Protein AF-A0A7S2BDB9-F1 (afdb_monomer_lite)

InterPro domains:
  IPR023299 P-type ATPase, cytoplasmic domain N [G3DSA:3.40.1110.10] (2-101)
  IPR023299 P-type ATPase, cytoplasmic domain N [SSF81660] (6-84)

Organism: NCBI:txid156173

pLDDT: mean 91.45, std 6.63, range [61.97, 98.38]

Foldseek 3Di:
DDDDPDPVVVVVQVVCVVVVWHFDDDDPFKTWTQHNVRDIWIKTWPDWADADPVLQKTWTWIAGPPPRDIDIDMDGDCVNVCVVDDHDPCSVVVVVVVVVD

Sequence (101 aa):
EFQGASPDELALVQFAARCGLVLVGRTAGSITLREPSGEHRVYQVLHEMPFSSELKRMGVLLRHVASGELLFYAKGADSVMSERIARADWLDEETGNLARE

Radius of gyration: 15.36 Å; chains: 1; bounding box: 33×29×39 Å

Secondary structure (DSSP, 8-state):
----SSHHHHHHHHHHHHTT-EEEEEETTEEEEEPTTS-EEEEEEEEEEEEETTTTEEEEEEEETTT--EEEEEEE-HHHHGGGS---TTHHHHHHHHTT-

Structure (mmCIF, N/CA/C/O backbone):
data_AF-A0A7S2BDB9-F1
#
_entry.id   AF-A0A7S2BDB9-F1
#
loop_
_atom_site.group_PDB
_atom_site.id
_atom_site.type_symbol
_atom_site.label_atom_id
_atom_site.label_alt_id
_atom_site.label_comp_id
_atom_site.label_asym_id
_atom_site.label_entity_id
_atom_site.label_seq_id
_atom_site.pdbx_PDB_ins_code
_atom_site.Cartn_x
_atom_site.Cartn_y
_atom_site.Cartn_z
_atom_site.occupancy
_atom_site.B_iso_or_equiv
_atom_site.auth_seq_id
_atom_site.auth_comp_id
_atom_site.auth_asym_id
_atom_site.auth_atom_id
_atom_site.pdbx_PDB_model_num
ATOM 1 N N . GLU A 1 1 ? 5.473 12.745 12.780 1.00 66.69 1 GLU A N 1
ATOM 2 C CA . GLU A 1 1 ? 6.340 12.409 11.632 1.00 66.69 1 GLU A CA 1
ATOM 3 C C . GLU A 1 1 ? 6.094 10.962 11.242 1.00 66.69 1 GLU A C 1
ATOM 5 O O . GLU A 1 1 ? 5.831 10.155 12.129 1.00 66.69 1 GLU A O 1
ATOM 10 N N . PHE A 1 2 ? 6.103 10.645 9.946 1.00 78.50 2 PHE A N 1
ATOM 11 C CA . PHE A 1 2 ? 5.990 9.259 9.488 1.00 78.50 2 PHE A CA 1
ATOM 12 C C . PHE A 1 2 ? 7.351 8.566 9.609 1.00 78.50 2 PHE A C 1
ATOM 14 O O . PHE A 1 2 ? 8.380 9.180 9.339 1.00 78.50 2 PHE A O 1
ATOM 21 N N . GLN A 1 3 ? 7.344 7.295 10.003 1.00 77.19 3 GLN A N 1
ATOM 22 C CA . GLN A 1 3 ? 8.525 6.432 10.035 1.00 77.19 3 GLN A CA 1
ATOM 23 C C . GLN A 1 3 ? 8.312 5.298 9.028 1.00 77.19 3 GLN A C 1
ATOM 25 O O . GLN A 1 3 ? 7.202 4.775 8.921 1.00 77.19 3 GLN A O 1
ATOM 30 N N . GLY A 1 4 ? 9.354 4.940 8.281 1.00 78.31 4 GLY A N 1
ATOM 31 C CA . GLY A 1 4 ? 9.323 3.890 7.260 1.00 78.31 4 GLY A CA 1
ATOM 32 C C . GLY A 1 4 ? 10.638 3.117 7.236 1.00 78.31 4 GLY A C 1
ATOM 33 O O . GLY A 1 4 ? 11.643 3.606 7.753 1.00 78.31 4 GLY A O 1
ATOM 34 N N . ALA A 1 5 ? 10.631 1.912 6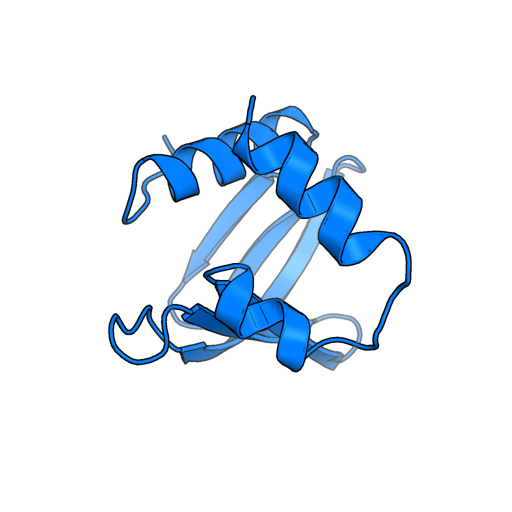.662 1.00 76.31 5 ALA A N 1
ATOM 35 C CA . ALA A 1 5 ? 11.825 1.070 6.603 1.00 76.31 5 ALA A CA 1
ATOM 36 C C . ALA A 1 5 ? 12.797 1.515 5.498 1.00 76.31 5 ALA A C 1
ATOM 38 O O . ALA A 1 5 ? 13.986 1.206 5.569 1.00 76.31 5 ALA A O 1
ATOM 39 N N . SER A 1 6 ? 12.313 2.263 4.500 1.00 84.88 6 SER A N 1
ATOM 40 C CA . SER A 1 6 ? 13.152 2.899 3.485 1.00 84.88 6 SER A CA 1
ATOM 41 C C . SER A 1 6 ? 12.686 4.324 3.135 1.00 84.88 6 SER A C 1
ATOM 43 O O . SER A 1 6 ? 11.524 4.676 3.377 1.00 84.88 6 SER A O 1
ATOM 45 N N . PRO A 1 7 ? 13.573 5.153 2.548 1.00 87.75 7 PRO A N 1
ATOM 46 C CA . PRO A 1 7 ? 13.226 6.489 2.061 1.00 87.75 7 PRO A CA 1
ATOM 47 C C . PRO A 1 7 ? 12.082 6.489 1.039 1.00 87.75 7 PRO A C 1
ATOM 49 O O . PRO A 1 7 ? 11.221 7.366 1.089 1.00 87.75 7 PRO A O 1
ATOM 52 N N . ASP A 1 8 ? 12.025 5.480 0.167 1.00 87.00 8 ASP A N 1
ATOM 53 C CA . ASP A 1 8 ? 11.000 5.373 -0.878 1.00 87.00 8 ASP A CA 1
ATOM 54 C C . ASP A 1 8 ? 9.615 5.126 -0.272 1.00 87.00 8 ASP A C 1
ATOM 56 O O . ASP A 1 8 ? 8.621 5.727 -0.680 1.00 87.00 8 ASP A O 1
ATOM 60 N N . GLU A 1 9 ? 9.536 4.284 0.765 1.00 87.12 9 GLU A N 1
ATOM 61 C CA . GLU A 1 9 ? 8.280 4.063 1.488 1.00 87.12 9 GLU A CA 1
ATOM 62 C C . GLU A 1 9 ? 7.791 5.339 2.158 1.00 87.12 9 GLU A C 1
ATOM 64 O O . GLU A 1 9 ? 6.597 5.646 2.132 1.00 87.12 9 GLU A O 1
ATOM 69 N N . LEU A 1 10 ? 8.720 6.093 2.744 1.00 90.88 10 LEU A N 1
ATOM 70 C CA . LEU A 1 10 ? 8.404 7.358 3.377 1.00 90.88 10 LEU A CA 1
ATOM 71 C C . LEU A 1 10 ? 7.893 8.372 2.347 1.00 90.88 10 LEU A C 1
ATOM 73 O O . LEU A 1 10 ? 6.893 9.039 2.613 1.00 90.88 10 LEU A O 1
ATOM 77 N N . ALA A 1 11 ? 8.520 8.454 1.172 1.00 91.94 11 ALA A N 1
ATOM 78 C CA . ALA A 1 11 ? 8.091 9.330 0.085 1.00 91.94 11 ALA A CA 1
ATOM 79 C C . ALA A 1 11 ? 6.667 8.996 -0.394 1.00 91.94 11 ALA A C 1
ATOM 81 O O . ALA A 1 11 ? 5.832 9.897 -0.509 1.00 91.94 11 ALA A O 1
ATOM 82 N N . LEU A 1 12 ? 6.351 7.709 -0.579 1.00 91.94 12 LEU A N 1
ATOM 83 C CA . LEU A 1 12 ? 5.007 7.256 -0.955 1.00 91.94 12 LEU A CA 1
ATOM 84 C C . LEU A 1 12 ? 3.953 7.631 0.098 1.00 91.94 12 LEU A C 1
ATOM 86 O O . LEU A 1 12 ? 2.892 8.153 -0.244 1.00 91.94 12 LEU A O 1
ATOM 90 N N . VAL A 1 13 ? 4.244 7.417 1.387 1.00 92.94 13 VAL A N 1
ATOM 91 C CA . VAL A 1 13 ? 3.322 7.769 2.483 1.00 92.94 13 VAL A CA 1
ATOM 92 C C . VAL A 1 13 ? 3.135 9.284 2.589 1.00 92.94 13 VAL A C 1
ATOM 94 O O . VAL A 1 13 ? 2.018 9.758 2.794 1.00 92.94 13 VAL A O 1
ATOM 97 N N . GLN A 1 14 ? 4.206 10.061 2.417 1.00 93.50 14 GLN A N 1
ATOM 98 C CA . GLN A 1 14 ? 4.129 11.521 2.406 1.00 93.50 14 GLN A CA 1
ATOM 99 C C . GLN A 1 14 ? 3.288 12.035 1.236 1.00 93.50 14 GLN A C 1
ATOM 101 O O . GLN A 1 14 ? 2.485 12.949 1.424 1.00 93.50 14 GLN A O 1
ATOM 106 N N . PHE A 1 15 ? 3.442 11.455 0.045 1.00 94.31 15 PHE A N 1
ATOM 107 C CA . PHE A 1 15 ? 2.622 11.805 -1.110 1.00 94.31 15 PHE A CA 1
ATOM 108 C C . PHE A 1 15 ? 1.146 11.467 -0.873 1.00 94.31 15 PHE A C 1
ATOM 110 O O . PHE A 1 15 ? 0.296 12.343 -1.021 1.00 94.31 15 PHE A O 1
ATOM 117 N N . ALA A 1 16 ? 0.840 10.256 -0.396 1.00 94.81 16 ALA A N 1
ATOM 118 C CA . ALA A 1 16 ? -0.526 9.866 -0.045 1.00 94.81 16 ALA A CA 1
ATOM 119 C C . ALA A 1 16 ? -1.160 10.840 0.966 1.00 94.81 16 ALA A C 1
ATOM 121 O O . ALA A 1 16 ? -2.300 11.276 0.784 1.00 94.81 16 ALA A O 1
ATOM 122 N N . ALA A 1 17 ? -0.390 11.269 1.973 1.00 94.25 17 ALA A N 1
ATOM 123 C CA . ALA A 1 17 ? -0.837 12.256 2.948 1.00 94.25 17 ALA A CA 1
ATOM 124 C C . ALA A 1 17 ? -1.122 13.632 2.318 1.00 94.25 17 ALA A C 1
ATOM 126 O O . ALA A 1 17 ? -2.110 14.269 2.684 1.00 94.25 17 ALA A O 1
ATOM 127 N N . ARG A 1 18 ? -0.309 14.082 1.348 1.00 94.56 18 ARG A N 1
ATOM 128 C CA . ARG A 1 18 ? -0.563 15.318 0.577 1.00 94.56 18 ARG A CA 1
ATOM 129 C C . ARG A 1 18 ? -1.835 15.222 -0.267 1.00 94.56 18 ARG A C 1
ATOM 131 O O . ARG A 1 18 ? -2.518 16.226 -0.430 1.00 94.56 18 ARG A O 1
ATOM 138 N N . CYS A 1 19 ? -2.182 14.028 -0.742 1.00 95.62 19 CYS A N 1
ATOM 139 C CA . CYS A 1 19 ? -3.445 13.752 -1.432 1.00 95.62 19 CYS A CA 1
ATOM 140 C C . CYS A 1 19 ? -4.651 13.606 -0.483 1.00 95.62 19 CYS A C 1
ATOM 142 O O . CYS A 1 19 ? -5.759 13.341 -0.943 1.00 95.62 19 CYS A O 1
ATOM 144 N N . GLY A 1 20 ? -4.463 13.769 0.831 1.00 94.75 20 GLY A N 1
ATOM 145 C CA . GLY A 1 20 ? -5.531 13.696 1.830 1.00 94.75 20 GLY A CA 1
ATOM 146 C C . GLY A 1 20 ? -5.805 12.295 2.383 1.00 94.75 20 GLY A C 1
ATOM 147 O O . GLY A 1 20 ? -6.683 12.159 3.231 1.00 94.75 20 GLY A O 1
ATOM 148 N N . LEU A 1 21 ? -5.050 11.269 1.968 1.00 96.25 21 LEU A N 1
ATOM 149 C CA . LEU A 1 21 ? -5.126 9.923 2.538 1.00 96.25 21 LEU A CA 1
ATOM 150 C C . LEU A 1 21 ? -4.051 9.758 3.615 1.00 96.25 21 LEU A C 1
ATOM 152 O O . LEU A 1 21 ? -2.868 9.586 3.323 1.00 96.25 21 LEU A O 1
ATOM 156 N N . VAL A 1 22 ? -4.456 9.816 4.881 1.00 96.06 22 VAL A N 1
ATOM 157 C CA . VAL A 1 22 ? -3.515 9.911 6.004 1.00 96.06 22 VAL A CA 1
ATOM 158 C C . VAL A 1 22 ? -3.605 8.680 6.894 1.00 96.06 22 VAL A C 1
ATOM 160 O O . VAL A 1 22 ? -4.680 8.333 7.378 1.00 96.06 22 VAL A O 1
ATOM 163 N N . LEU A 1 23 ? -2.464 8.051 7.180 1.00 94.94 23 LEU A N 1
ATOM 164 C CA . LEU A 1 23 ? -2.365 7.051 8.242 1.00 94.94 23 LEU A CA 1
ATOM 165 C C . LEU A 1 23 ? -2.493 7.743 9.605 1.00 94.94 23 LEU A C 1
ATOM 167 O O . LEU A 1 23 ? -1.616 8.517 9.986 1.00 94.94 23 LEU A O 1
ATOM 171 N N . VAL A 1 24 ? -3.576 7.464 10.333 1.00 95.25 24 VAL A N 1
ATOM 172 C CA . VAL A 1 24 ? -3.868 8.101 11.633 1.00 95.25 24 VAL A CA 1
ATOM 173 C C . VAL A 1 24 ? -3.767 7.143 12.816 1.00 95.25 24 VAL A C 1
ATOM 175 O O . VAL A 1 24 ? -3.648 7.590 13.953 1.00 95.25 24 VAL A O 1
ATOM 178 N N . GLY A 1 25 ? -3.779 5.832 12.569 1.00 94.62 25 GLY A N 1
ATOM 179 C CA . GLY A 1 25 ? -3.590 4.823 13.607 1.00 94.62 25 GLY A CA 1
ATOM 180 C C . GLY A 1 25 ? -3.005 3.536 13.045 1.00 94.62 25 GLY A C 1
ATOM 181 O O . GLY A 1 25 ? -3.408 3.078 11.977 1.00 94.62 25 GLY A O 1
ATOM 182 N N . ARG A 1 26 ? -2.053 2.943 13.767 1.00 93.88 26 ARG A N 1
ATOM 183 C CA . ARG A 1 26 ? -1.483 1.635 13.442 1.00 93.88 26 ARG A CA 1
ATOM 184 C C . ARG A 1 26 ? -1.179 0.863 14.718 1.00 93.88 26 ARG A C 1
ATOM 186 O O . ARG A 1 26 ? -0.566 1.387 15.641 1.00 93.88 26 ARG A O 1
ATOM 193 N N . THR A 1 27 ? -1.599 -0.392 14.741 1.00 94.44 27 THR A N 1
ATOM 194 C CA . THR A 1 27 ? -1.237 -1.401 15.741 1.00 94.44 27 THR A CA 1
ATOM 195 C C . THR A 1 27 ? -0.787 -2.663 15.005 1.00 94.44 27 THR A C 1
ATOM 197 O O . THR A 1 27 ? -0.897 -2.730 13.782 1.00 94.44 27 THR A O 1
ATOM 200 N N . ALA A 1 28 ? -0.327 -3.687 15.726 1.00 91.94 28 ALA A N 1
ATOM 201 C CA . ALA A 1 28 ? 0.042 -4.963 15.106 1.00 91.94 28 ALA A CA 1
ATOM 202 C C . ALA A 1 28 ? -1.126 -5.652 14.365 1.00 91.94 28 ALA A C 1
ATOM 204 O O . ALA A 1 28 ? -0.888 -6.441 13.461 1.00 91.94 28 ALA A O 1
ATOM 205 N N . GLY A 1 29 ? -2.380 -5.365 14.739 1.00 96.19 29 GLY A N 1
ATOM 206 C CA . GLY A 1 29 ? -3.567 -6.016 14.171 1.00 96.19 29 GLY A CA 1
ATOM 207 C C . GLY A 1 29 ? -4.530 -5.083 13.439 1.00 96.19 29 GLY A C 1
ATOM 208 O O . GLY A 1 29 ? -5.571 -5.542 12.974 1.00 96.19 29 GLY A O 1
ATOM 209 N N . SER A 1 30 ? -4.244 -3.781 13.357 1.00 97.19 30 SER A N 1
ATOM 210 C CA . SER A 1 30 ? -5.179 -2.802 12.793 1.00 97.19 30 SER A CA 1
ATOM 211 C C . SER A 1 30 ? -4.478 -1.588 12.191 1.00 97.19 30 SER A C 1
ATOM 213 O O . SER A 1 30 ? -3.482 -1.099 12.729 1.00 97.19 30 SER A O 1
ATOM 215 N N . ILE A 1 31 ? -5.040 -1.090 11.093 1.00 97.31 31 ILE A N 1
ATOM 216 C CA . ILE A 1 31 ? -4.656 0.133 10.393 1.00 97.31 31 ILE A CA 1
ATOM 217 C C . ILE A 1 31 ? -5.897 1.017 10.267 1.00 97.31 31 ILE A C 1
ATOM 219 O O . ILE A 1 31 ? -6.927 0.577 9.760 1.00 97.31 31 ILE A O 1
ATOM 223 N N . THR A 1 32 ? -5.770 2.280 10.659 1.00 97.81 32 THR A N 1
ATOM 224 C CA . THR A 1 32 ? -6.800 3.305 10.482 1.00 97.81 32 THR A CA 1
ATOM 225 C C . THR A 1 32 ? -6.276 4.388 9.552 1.00 97.81 32 THR A C 1
ATOM 227 O O . THR A 1 32 ? -5.299 5.078 9.865 1.00 97.81 32 THR A O 1
ATOM 230 N N . LEU A 1 33 ? -6.948 4.551 8.417 1.00 97.00 33 LEU A N 1
ATOM 231 C CA . LEU A 1 33 ? -6.719 5.629 7.464 1.00 97.00 33 LEU A CA 1
ATOM 232 C C . LEU A 1 33 ? -7.821 6.676 7.609 1.00 97.00 33 LEU A C 1
ATOM 234 O O . LEU A 1 33 ? -8.978 6.331 7.831 1.00 97.00 33 LEU A O 1
ATOM 238 N N . ARG A 1 34 ? -7.467 7.948 7.459 1.00 97.44 34 ARG A N 1
ATOM 239 C CA . ARG A 1 34 ? -8.425 9.031 7.247 1.00 97.44 34 ARG A CA 1
ATOM 240 C C . ARG A 1 34 ? -8.444 9.369 5.763 1.00 97.44 34 ARG A C 1
ATOM 242 O O . ARG A 1 34 ? -7.390 9.662 5.197 1.00 97.44 34 ARG A O 1
ATOM 249 N N . GLU A 1 35 ? -9.620 9.298 5.158 1.00 96.12 35 GLU A N 1
ATOM 250 C CA . GLU A 1 35 ? -9.845 9.621 3.749 1.00 96.12 35 GLU A CA 1
ATOM 251 C C . GLU A 1 35 ? -9.997 11.140 3.544 1.00 96.12 35 GLU A C 1
ATOM 253 O O . GLU A 1 35 ? -10.287 11.863 4.505 1.00 96.12 35 GLU A O 1
ATOM 258 N N . PRO A 1 36 ? -9.849 11.649 2.303 1.00 95.31 36 PRO A N 1
ATOM 259 C CA . PRO A 1 36 ? -10.054 13.068 2.000 1.00 95.31 36 PRO A CA 1
ATOM 260 C C . PRO A 1 36 ? -11.447 13.595 2.376 1.00 95.31 36 PRO A C 1
ATOM 262 O O . PRO A 1 36 ? -11.594 14.782 2.656 1.00 95.31 36 PRO A O 1
ATOM 265 N N . SER A 1 37 ? -12.460 12.720 2.426 1.00 95.31 37 SER A N 1
ATOM 266 C CA . SER A 1 37 ? -13.814 13.037 2.909 1.00 95.31 37 SER A CA 1
ATOM 267 C C . SER A 1 37 ? -13.873 13.346 4.412 1.00 95.31 37 SER A C 1
ATOM 269 O O . SER A 1 37 ? -14.877 13.864 4.892 1.00 95.31 37 SER A O 1
ATOM 271 N N . GLY A 1 38 ? -12.815 13.025 5.165 1.00 94.19 38 GLY A N 1
ATOM 272 C CA .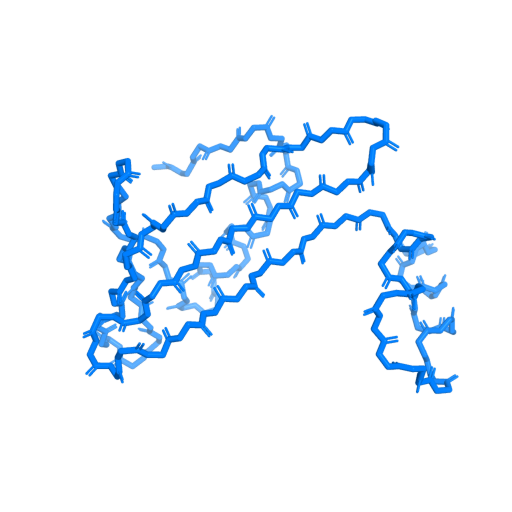 GLY A 1 38 ? -12.769 13.082 6.627 1.00 94.19 38 GLY A CA 1
ATOM 273 C C . GLY A 1 38 ? -13.203 11.781 7.310 1.00 94.19 38 GLY A C 1
ATOM 274 O O . GLY A 1 38 ? -13.041 11.652 8.525 1.00 94.19 38 GLY A O 1
ATOM 275 N N . GLU A 1 39 ? -13.712 10.808 6.553 1.00 95.81 39 GLU A N 1
ATOM 276 C CA . GLU A 1 39 ? -14.122 9.508 7.080 1.00 95.81 39 GLU A CA 1
ATOM 277 C C . GLU A 1 39 ? -12.918 8.644 7.469 1.00 95.81 39 GLU A C 1
ATOM 279 O O . GLU A 1 39 ? -11.822 8.758 6.911 1.00 95.81 39 GLU A O 1
ATOM 284 N N . HIS A 1 40 ? -13.127 7.766 8.452 1.00 96.75 40 HIS A N 1
ATOM 285 C CA . HIS A 1 40 ? -12.116 6.813 8.888 1.00 96.75 40 HIS A CA 1
AT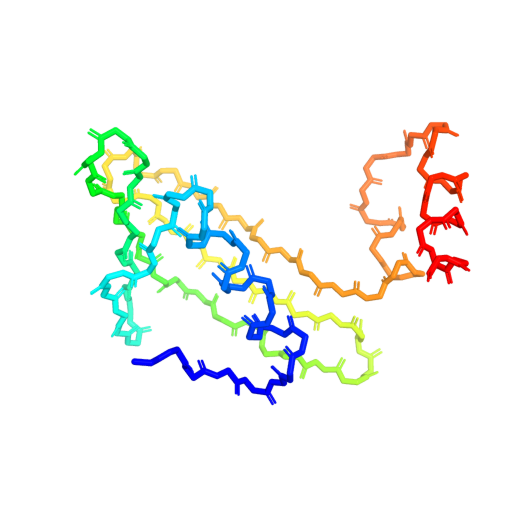OM 286 C C . HIS A 1 40 ? -12.386 5.444 8.288 1.00 96.75 40 HIS A C 1
ATOM 288 O O . HIS A 1 40 ? -13.429 4.837 8.533 1.00 96.75 40 HIS A O 1
ATOM 294 N N . ARG A 1 41 ? -11.388 4.923 7.583 1.00 96.69 41 ARG A N 1
ATOM 295 C CA . ARG A 1 41 ? -11.394 3.572 7.055 1.00 96.69 41 ARG A CA 1
ATOM 296 C C . ARG A 1 41 ? -10.494 2.681 7.897 1.00 96.69 41 ARG A C 1
ATOM 298 O O . ARG A 1 41 ? -9.297 2.942 8.032 1.00 96.69 41 ARG A O 1
ATOM 305 N N . VAL A 1 42 ? -11.079 1.636 8.480 1.00 97.94 42 VAL A N 1
ATOM 306 C CA . VAL A 1 42 ? -10.386 0.727 9.401 1.00 97.94 42 VAL A CA 1
ATOM 307 C C . VAL A 1 42 ? -10.198 -0.632 8.744 1.00 97.94 42 VAL A C 1
ATOM 309 O O . VAL A 1 42 ? -11.144 -1.231 8.226 1.00 97.94 42 VAL A O 1
ATOM 312 N N . TYR A 1 43 ? -8.973 -1.134 8.813 1.00 98.31 43 TYR A N 1
ATOM 313 C CA . TYR A 1 43 ? -8.586 -2.443 8.317 1.00 98.31 43 TYR A CA 1
ATOM 314 C C . TYR A 1 43 ? -8.002 -3.276 9.445 1.00 98.31 43 TYR A C 1
ATOM 316 O O . TYR A 1 43 ? -7.129 -2.815 10.175 1.00 98.31 43 TYR A O 1
ATOM 324 N N . GLN A 1 44 ? -8.436 -4.525 9.548 1.00 98.31 44 GLN A N 1
ATOM 325 C CA . GLN A 1 44 ? -7.749 -5.528 10.345 1.00 98.31 44 GLN A CA 1
ATOM 326 C C . GLN A 1 44 ? -6.578 -6.088 9.538 1.00 98.31 44 GLN A C 1
ATOM 328 O O . GLN A 1 44 ? -6.752 -6.486 8.384 1.00 98.31 44 GLN A O 1
ATOM 333 N N . VAL A 1 45 ? -5.401 -6.152 10.153 1.00 98.00 45 VAL A N 1
ATOM 334 C CA . VAL A 1 45 ? -4.222 -6.797 9.572 1.00 98.00 45 VAL A CA 1
ATOM 335 C C . VAL A 1 45 ? -4.306 -8.289 9.859 1.00 98.00 45 VAL A C 1
ATOM 337 O O . VAL A 1 45 ? -4.264 -8.705 11.014 1.00 98.00 45 VAL A O 1
ATOM 340 N N . LEU A 1 46 ? -4.473 -9.093 8.809 1.00 97.81 46 LEU A N 1
ATOM 341 C CA . LEU A 1 46 ? -4.551 -10.549 8.925 1.00 97.81 46 LEU A CA 1
ATOM 342 C C . LEU A 1 46 ? -3.175 -11.192 8.780 1.00 97.81 46 LEU A C 1
ATOM 344 O O . LEU A 1 46 ? -2.862 -12.148 9.486 1.00 97.81 46 LEU A O 1
ATOM 348 N N . HIS A 1 47 ? -2.362 -10.682 7.856 1.00 97.31 47 HIS A N 1
ATOM 349 C CA . HIS A 1 47 ? -1.013 -11.183 7.642 1.00 97.31 47 HIS A CA 1
ATOM 350 C C . HIS A 1 47 ? -0.125 -10.128 6.983 1.00 97.31 47 HIS A C 1
ATOM 352 O O . HIS A 1 47 ? -0.542 -9.484 6.020 1.00 97.31 47 HIS A O 1
ATOM 358 N N . GLU A 1 48 ? 1.110 -9.993 7.461 1.00 94.62 48 GLU A N 1
ATOM 359 C CA . GLU A 1 48 ? 2.144 -9.170 6.834 1.00 94.62 48 GLU A CA 1
ATOM 360 C C . GLU A 1 48 ? 3.220 -10.080 6.247 1.00 94.62 48 GLU A C 1
ATOM 362 O O . GLU A 1 48 ? 3.783 -10.926 6.937 1.00 94.62 48 GLU A O 1
ATOM 367 N N . MET A 1 49 ? 3.500 -9.900 4.960 1.00 94.94 49 MET A N 1
ATOM 368 C CA . MET A 1 49 ? 4.585 -10.560 4.245 1.00 94.94 49 MET A CA 1
ATOM 369 C C . MET A 1 49 ? 5.701 -9.529 4.071 1.00 94.94 49 MET A C 1
ATOM 371 O O . MET A 1 49 ? 5.589 -8.685 3.176 1.00 94.94 49 MET A O 1
ATOM 375 N N . PRO A 1 50 ? 6.739 -9.540 4.927 1.00 92.69 50 PRO A N 1
ATOM 376 C CA . PRO A 1 50 ? 7.815 -8.560 4.860 1.00 92.69 50 PRO A CA 1
ATOM 377 C C . PRO A 1 50 ? 8.568 -8.656 3.532 1.00 92.69 50 PRO A C 1
ATOM 379 O O . PRO A 1 50 ? 8.499 -9.663 2.823 1.00 92.69 50 PRO A O 1
ATOM 382 N N . PHE A 1 51 ? 9.305 -7.597 3.198 1.00 90.62 51 PHE A N 1
ATOM 383 C CA . PHE A 1 51 ? 10.134 -7.596 2.001 1.00 90.62 51 PHE A CA 1
ATOM 384 C C . PHE A 1 51 ? 11.173 -8.718 2.056 1.00 90.62 51 PHE A C 1
ATOM 386 O O . PHE A 1 51 ? 11.918 -8.846 3.026 1.00 90.62 51 PHE A O 1
ATOM 393 N N . SER A 1 52 ? 11.231 -9.511 0.987 1.00 90.88 52 SER A N 1
ATOM 394 C CA . SER A 1 52 ? 12.264 -10.523 0.774 1.00 90.88 52 SER A CA 1
ATOM 395 C C . SER A 1 52 ? 13.084 -10.156 -0.455 1.00 90.88 52 SER A C 1
ATOM 397 O O . SER A 1 52 ? 12.521 -9.978 -1.533 1.00 90.88 52 SER A O 1
ATOM 399 N N . SER A 1 53 ? 14.411 -10.092 -0.316 1.00 89.31 53 SER A N 1
ATOM 400 C CA . SER A 1 53 ? 15.326 -9.836 -1.438 1.00 89.31 53 SER A CA 1
ATOM 401 C C . SER A 1 53 ? 15.282 -10.935 -2.503 1.00 89.31 53 SER A C 1
ATOM 403 O O . SER A 1 53 ? 15.523 -10.658 -3.675 1.00 89.31 53 SER A O 1
ATOM 405 N N . GLU A 1 54 ? 14.944 -12.167 -2.111 1.00 90.69 54 GLU A N 1
ATOM 406 C CA . GLU A 1 54 ? 14.745 -13.292 -3.031 1.00 90.69 54 GLU A CA 1
ATOM 407 C C . GLU A 1 54 ? 13.470 -13.099 -3.860 1.00 90.69 54 GLU A C 1
ATOM 409 O O . GLU A 1 54 ? 13.485 -13.241 -5.080 1.00 90.69 54 GLU A O 1
ATOM 414 N N . LEU A 1 55 ? 12.370 -12.708 -3.206 1.00 88.38 55 LEU A N 1
ATOM 415 C CA . LEU A 1 55 ? 11.078 -12.512 -3.868 1.00 88.38 55 LEU A CA 1
ATOM 416 C C . LEU A 1 55 ? 10.929 -11.124 -4.510 1.00 88.38 55 LEU A C 1
ATOM 418 O O . LEU A 1 55 ? 9.996 -10.923 -5.283 1.00 88.38 55 LEU A O 1
ATOM 422 N N . LYS A 1 56 ? 11.799 -10.167 -4.162 1.00 92.75 56 LYS A N 1
ATOM 423 C CA . LYS A 1 56 ? 11.788 -8.743 -4.556 1.00 92.75 56 LYS A CA 1
ATOM 424 C C . LYS A 1 56 ? 10.427 -8.056 -4.401 1.00 92.75 56 LYS A C 1
ATOM 426 O O . LYS A 1 56 ? 10.072 -7.174 -5.183 1.00 92.75 56 LYS A O 1
ATOM 431 N N . ARG A 1 57 ? 9.644 -8.468 -3.403 1.00 93.50 57 ARG A N 1
ATOM 432 C CA . ARG A 1 57 ? 8.317 -7.914 -3.105 1.00 93.50 57 ARG A CA 1
ATOM 433 C C . ARG A 1 57 ? 7.951 -8.094 -1.640 1.00 93.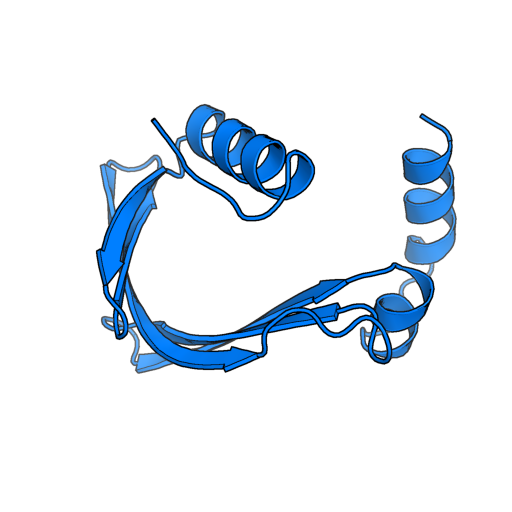50 57 ARG A C 1
ATOM 435 O O . ARG A 1 57 ? 8.542 -8.916 -0.940 1.00 93.50 57 ARG A O 1
ATOM 442 N N . MET A 1 58 ? 6.935 -7.356 -1.220 1.00 94.62 58 MET A N 1
ATOM 443 C CA . MET A 1 58 ? 6.251 -7.496 0.061 1.00 94.62 58 MET A CA 1
ATOM 444 C C . MET A 1 58 ? 4.740 -7.385 -0.136 1.00 94.62 58 MET A C 1
ATOM 446 O O . MET A 1 58 ? 4.273 -6.930 -1.184 1.00 94.62 58 MET A O 1
ATOM 450 N N . GLY A 1 59 ? 3.968 -7.770 0.873 1.00 95.06 59 GLY A N 1
ATOM 451 C CA . GLY A 1 59 ? 2.520 -7.639 0.811 1.00 95.06 59 GLY A CA 1
ATOM 452 C C . GLY A 1 59 ? 1.842 -7.665 2.168 1.00 95.06 59 GLY A C 1
ATOM 453 O O . GLY A 1 59 ? 2.448 -7.975 3.190 1.00 95.06 59 GLY A O 1
ATOM 454 N N . VAL A 1 60 ? 0.557 -7.338 2.168 1.00 96.44 60 VAL A N 1
ATOM 455 C CA . VAL A 1 60 ? -0.286 -7.346 3.358 1.00 96.44 60 VAL A CA 1
ATOM 456 C C . VAL A 1 60 ? -1.678 -7.852 3.001 1.00 96.44 60 VAL A C 1
ATOM 458 O O . VAL A 1 60 ? -2.286 -7.408 2.026 1.00 96.44 60 VAL A O 1
ATOM 461 N N . LEU A 1 61 ? -2.170 -8.804 3.790 1.00 98.00 61 LEU A N 1
ATOM 462 C CA . LEU A 1 61 ? -3.544 -9.280 3.740 1.00 98.00 61 LEU A CA 1
ATOM 463 C C . LEU A 1 61 ? -4.350 -8.548 4.811 1.00 98.00 61 LEU A C 1
ATOM 465 O O . LEU A 1 61 ? -4.028 -8.601 6.001 1.00 98.00 61 LEU A O 1
ATOM 469 N N . LEU A 1 62 ? -5.408 -7.880 4.376 1.00 98.19 62 LEU A N 1
ATOM 470 C CA . LEU A 1 62 ? -6.267 -7.041 5.192 1.00 98.19 62 LEU A CA 1
ATOM 471 C C . LEU A 1 62 ? -7.711 -7.530 5.132 1.00 98.19 62 LEU A C 1
ATOM 473 O O . LEU A 1 62 ? -8.149 -8.124 4.146 1.00 98.19 62 LEU A O 1
ATOM 477 N N . ARG A 1 63 ? -8.472 -7.204 6.175 1.00 98.38 63 ARG A N 1
ATOM 478 C CA . ARG A 1 63 ? -9.934 -7.227 6.149 1.00 98.38 63 ARG A CA 1
ATOM 479 C C . ARG A 1 63 ? -10.463 -5.828 6.402 1.00 98.38 63 ARG A C 1
ATOM 481 O O . ARG A 1 63 ? -10.158 -5.245 7.440 1.00 98.38 63 ARG A O 1
ATOM 488 N N . HIS A 1 64 ? -11.268 -5.294 5.494 1.00 97.56 64 HIS A N 1
ATOM 489 C CA . HIS A 1 64 ? -11.980 -4.048 5.749 1.00 97.56 64 HIS A CA 1
ATOM 490 C C . HIS A 1 64 ? -13.038 -4.278 6.835 1.00 97.56 64 HIS A C 1
ATOM 492 O O . HIS A 1 64 ? -13.893 -5.151 6.695 1.00 97.56 64 HIS A O 1
ATOM 498 N N . VAL A 1 65 ? -12.973 -3.524 7.935 1.00 97.19 65 VAL A N 1
ATOM 499 C CA . VAL A 1 65 ? -13.791 -3.805 9.128 1.00 97.19 65 VAL A CA 1
ATOM 500 C C . VAL A 1 65 ? -15.281 -3.585 8.863 1.00 97.19 65 VAL A C 1
ATOM 502 O O . VAL A 1 65 ? -16.095 -4.361 9.351 1.00 97.19 65 VAL A O 1
ATOM 505 N N . ALA A 1 66 ? -15.645 -2.572 8.071 1.00 96.12 66 ALA A N 1
ATOM 506 C CA . ALA A 1 66 ? -17.049 -2.246 7.824 1.00 96.12 66 ALA A CA 1
ATOM 507 C C . ALA A 1 66 ? -17.711 -3.164 6.781 1.00 96.12 66 ALA A C 1
ATOM 509 O O . ALA A 1 66 ? -18.848 -3.580 6.980 1.00 96.12 66 ALA A O 1
ATOM 510 N N . SER A 1 67 ? -17.021 -3.495 5.680 1.00 96.94 67 SER A N 1
ATOM 511 C CA . SER A 1 67 ? -17.594 -4.348 4.619 1.00 96.94 67 SER A CA 1
ATOM 512 C C . SER A 1 67 ? -17.303 -5.840 4.795 1.00 96.94 67 SER A C 1
ATOM 514 O O . SER A 1 67 ? -17.932 -6.665 4.140 1.00 96.94 67 SER A O 1
ATOM 516 N N . GLY A 1 68 ? -16.331 -6.207 5.635 1.00 97.19 68 GLY A N 1
ATOM 517 C CA . GLY A 1 68 ? -15.845 -7.581 5.775 1.00 97.19 68 GLY A CA 1
ATOM 518 C C . GLY A 1 68 ? -14.970 -8.069 4.612 1.00 97.19 68 GLY A C 1
ATOM 519 O O . GLY A 1 68 ? -14.479 -9.201 4.666 1.00 97.19 68 GLY A O 1
ATOM 520 N N . GLU A 1 69 ? -14.752 -7.228 3.597 1.00 98.00 69 GLU A N 1
ATOM 521 C CA . GLU A 1 69 ? -13.998 -7.536 2.381 1.00 98.00 69 GLU A CA 1
ATOM 522 C C . GLU A 1 69 ? -12.540 -7.891 2.687 1.00 98.00 69 GLU A C 1
ATOM 524 O O . GLU A 1 69 ? -11.888 -7.246 3.512 1.00 98.00 69 GLU A O 1
ATOM 529 N N . LEU A 1 70 ? -12.032 -8.921 2.007 1.00 97.94 70 LEU A N 1
ATOM 530 C CA . LEU A 1 70 ? -10.630 -9.317 2.060 1.00 97.94 70 LEU A CA 1
ATOM 531 C C . LEU A 1 70 ? -9.852 -8.627 0.946 1.00 97.94 70 LEU A C 1
ATOM 533 O O . LEU A 1 70 ? -10.211 -8.735 -0.223 1.00 97.94 70 LEU A O 1
ATOM 537 N N . LEU A 1 71 ? -8.762 -7.965 1.317 1.00 97.19 71 LEU A N 1
ATOM 538 C CA . LEU A 1 71 ? -7.918 -7.205 0.404 1.00 97.19 71 LEU A CA 1
ATOM 539 C C . LEU A 1 71 ? -6.478 -7.677 0.537 1.00 97.19 71 LEU A C 1
ATOM 541 O O . LEU A 1 71 ? -5.948 -7.766 1.643 1.00 97.19 71 LEU A O 1
ATOM 545 N N . PHE A 1 72 ? -5.832 -7.946 -0.591 1.00 96.00 72 PHE A N 1
ATOM 546 C CA . PHE A 1 72 ? -4.406 -8.231 -0.639 1.00 96.00 72 PHE A CA 1
ATOM 547 C C . PHE A 1 72 ? -3.698 -7.119 -1.407 1.00 96.00 72 PHE A C 1
ATOM 549 O O . PHE A 1 72 ? -3.924 -6.948 -2.603 1.00 96.00 72 PHE A O 1
ATOM 556 N N . TYR A 1 73 ? -2.838 -6.375 -0.715 1.00 95.12 73 TYR A N 1
ATOM 557 C CA . TYR A 1 73 ? -1.957 -5.394 -1.339 1.00 95.12 73 TYR A CA 1
ATOM 558 C C . TYR A 1 73 ? -0.549 -5.960 -1.442 1.00 95.12 73 TYR A C 1
ATOM 560 O O . TYR A 1 73 ? -0.021 -6.505 -0.473 1.00 95.12 73 TYR A O 1
ATOM 568 N N . ALA A 1 74 ? 0.074 -5.788 -2.602 1.00 93.88 74 ALA A N 1
ATOM 569 C CA . ALA A 1 74 ? 1.451 -6.179 -2.847 1.00 93.88 74 ALA A CA 1
ATOM 570 C C . ALA A 1 74 ? 2.195 -5.057 -3.567 1.00 93.88 74 ALA A C 1
ATOM 572 O O . ALA A 1 74 ? 1.635 -4.391 -4.435 1.00 93.88 74 ALA A O 1
ATOM 573 N N . LYS A 1 75 ? 3.467 -4.877 -3.212 1.00 92.12 75 LYS A N 1
ATOM 574 C CA . LYS A 1 75 ? 4.394 -3.986 -3.914 1.00 92.12 75 LYS A CA 1
ATOM 575 C C . LYS A 1 75 ? 5.754 -4.662 -4.053 1.00 92.12 75 LYS A C 1
ATOM 577 O O . LYS A 1 75 ? 6.178 -5.396 -3.158 1.00 92.12 75 LYS A O 1
ATOM 582 N N . GLY A 1 76 ? 6.437 -4.425 -5.162 1.00 92.38 76 GLY A N 1
ATOM 583 C CA . GLY A 1 76 ? 7.711 -5.061 -5.475 1.00 92.38 76 GLY A CA 1
ATOM 584 C C . GLY A 1 76 ? 8.272 -4.573 -6.801 1.00 92.38 76 GLY A C 1
ATOM 585 O O . GLY A 1 76 ? 7.709 -3.667 -7.402 1.00 92.38 76 GLY A O 1
ATOM 586 N N . ALA A 1 77 ? 9.370 -5.184 -7.237 1.00 91.00 77 ALA A N 1
ATOM 587 C CA . ALA A 1 77 ? 10.012 -4.849 -8.504 1.00 91.00 77 ALA A CA 1
ATOM 588 C C . ALA A 1 77 ? 9.110 -5.168 -9.706 1.00 91.00 77 ALA A C 1
ATOM 590 O O . ALA A 1 77 ? 8.466 -6.221 -9.731 1.00 91.00 77 ALA A O 1
ATOM 591 N N . ASP A 1 78 ? 9.148 -4.318 -10.732 1.00 89.25 78 ASP A N 1
ATOM 592 C CA . ASP A 1 78 ? 8.308 -4.443 -11.932 1.00 89.25 78 ASP A CA 1
ATOM 593 C C . ASP A 1 78 ? 8.464 -5.808 -12.601 1.00 89.25 78 ASP A C 1
ATOM 595 O O . ASP A 1 78 ? 7.473 -6.471 -12.889 1.00 89.25 78 ASP A O 1
ATOM 599 N N . SER A 1 79 ? 9.707 -6.291 -12.712 1.00 86.44 79 SER A N 1
ATOM 600 C CA . SER A 1 79 ? 10.035 -7.615 -13.266 1.00 86.44 79 SER A CA 1
ATOM 601 C C . SER A 1 79 ? 9.387 -8.792 -12.530 1.00 86.44 79 SER A C 1
ATOM 603 O O . SER A 1 79 ? 9.270 -9.869 -13.098 1.00 86.44 79 SER A O 1
ATOM 605 N N . VAL A 1 80 ? 8.972 -8.614 -11.273 1.00 91.50 80 VAL A N 1
ATOM 606 C CA . VAL A 1 80 ? 8.274 -9.642 -10.486 1.00 91.50 80 VAL A CA 1
ATOM 607 C C . VAL A 1 80 ? 6.762 -9.434 -10.494 1.00 91.50 80 VAL A C 1
ATOM 609 O O . VAL A 1 80 ? 5.998 -10.404 -10.414 1.00 91.50 80 VAL A O 1
ATOM 612 N N . MET A 1 81 ? 6.324 -8.176 -10.522 1.00 91.06 81 MET A N 1
ATOM 613 C CA . MET A 1 81 ? 4.913 -7.814 -10.433 1.00 91.06 81 MET A CA 1
ATOM 614 C C . MET A 1 81 ? 4.190 -7.966 -11.775 1.00 91.06 81 MET A C 1
ATOM 616 O O . MET A 1 81 ? 3.044 -8.415 -11.772 1.00 91.06 81 MET A O 1
ATOM 620 N N . SER A 1 82 ? 4.845 -7.673 -12.904 1.00 87.38 82 SER A N 1
ATOM 621 C CA . SER A 1 82 ? 4.247 -7.738 -14.248 1.00 87.38 82 SER A CA 1
ATOM 622 C C . SER A 1 82 ? 3.738 -9.137 -14.607 1.00 87.38 82 SER A C 1
ATOM 624 O O . SER A 1 82 ? 2.652 -9.281 -15.158 1.00 87.38 82 SER A O 1
ATOM 626 N N . GLU A 1 83 ? 4.450 -10.185 -14.189 1.00 87.19 83 GLU A N 1
ATOM 627 C CA . GLU A 1 83 ? 4.051 -11.586 -14.394 1.00 87.19 83 GLU A CA 1
ATOM 628 C C . GLU A 1 83 ? 2.848 -12.026 -13.534 1.00 87.19 83 GLU A C 1
ATOM 630 O O . GLU A 1 83 ? 2.331 -13.131 -13.704 1.00 87.19 83 GLU A O 1
ATOM 635 N N . ARG A 1 84 ? 2.431 -11.212 -12.553 1.00 86.56 84 ARG A N 1
ATOM 636 C CA . ARG A 1 84 ? 1.406 -11.556 -11.541 1.00 86.56 84 ARG A CA 1
ATOM 637 C C . ARG A 1 84 ? 0.104 -10.799 -11.698 1.00 86.56 84 ARG A C 1
ATOM 639 O O . ARG A 1 84 ? -0.859 -11.108 -10.996 1.00 86.56 84 ARG A O 1
ATOM 646 N N . ILE A 1 85 ? 0.083 -9.818 -12.585 1.00 86.50 85 ILE A N 1
ATOM 647 C CA . ILE A 1 85 ? -1.109 -9.053 -12.915 1.00 86.50 85 ILE A CA 1
ATOM 648 C C . ILE A 1 85 ? -1.627 -9.472 -14.286 1.00 86.50 85 ILE A C 1
ATOM 650 O O . ILE A 1 85 ? -0.927 -10.105 -15.075 1.00 86.50 85 ILE A O 1
ATOM 654 N N . ALA A 1 86 ? -2.892 -9.161 -14.559 1.00 86.12 86 ALA A N 1
ATOM 655 C CA . ALA A 1 86 ? -3.442 -9.375 -15.887 1.00 86.12 86 ALA A CA 1
ATOM 656 C C . ALA A 1 86 ? -2.626 -8.566 -16.903 1.00 86.12 86 ALA A C 1
ATOM 658 O O . ALA A 1 86 ? -2.323 -7.395 -16.666 1.00 86.12 86 ALA A O 1
ATOM 659 N N . ARG A 1 87 ? -2.271 -9.200 -18.024 1.00 82.31 87 ARG A N 1
ATOM 660 C CA . ARG A 1 87 ? -1.490 -8.545 -19.072 1.00 82.31 87 ARG A CA 1
ATOM 661 C C . ARG A 1 87 ? -2.256 -7.332 -19.594 1.00 82.31 87 ARG A C 1
ATOM 663 O O . ARG A 1 87 ? -3.422 -7.452 -19.964 1.00 82.31 87 ARG A O 1
ATOM 670 N N . ALA A 1 88 ? -1.578 -6.194 -19.635 1.00 84.00 88 ALA A N 1
ATOM 671 C CA . ALA A 1 88 ? -2.090 -4.960 -20.200 1.00 84.00 88 ALA A CA 1
ATOM 672 C C . ALA A 1 88 ? -1.068 -4.421 -21.201 1.00 84.00 88 ALA A C 1
ATOM 674 O O . ALA A 1 88 ? 0.114 -4.333 -20.879 1.00 84.00 88 ALA A O 1
ATOM 675 N N . ASP A 1 89 ? -1.524 -4.065 -22.401 1.00 87.50 89 ASP A N 1
ATOM 676 C CA . ASP A 1 89 ? -0.636 -3.691 -23.512 1.00 87.50 89 ASP A CA 1
ATOM 677 C C . ASP A 1 89 ? 0.192 -2.427 -23.227 1.00 87.50 89 ASP A C 1
ATOM 679 O O . ASP A 1 89 ? 1.268 -2.256 -23.784 1.00 87.50 89 ASP A O 1
ATOM 683 N N . TRP A 1 90 ? -0.284 -1.567 -22.323 1.00 88.31 90 TRP A N 1
ATOM 684 C CA . TRP A 1 90 ? 0.378 -0.320 -21.929 1.00 88.31 90 TRP A CA 1
ATOM 685 C C . TRP A 1 90 ? 1.392 -0.483 -20.785 1.00 88.31 90 TRP A C 1
ATOM 687 O O . TRP A 1 90 ? 2.162 0.437 -20.518 1.00 88.31 90 TRP A O 1
ATOM 697 N N . LEU A 1 91 ? 1.394 -1.622 -20.081 1.00 86.31 91 LEU A N 1
ATOM 698 C CA . LEU A 1 91 ? 2.135 -1.777 -18.824 1.00 86.31 91 LEU A CA 1
ATOM 699 C C . LEU A 1 91 ? 3.649 -1.641 -19.023 1.00 86.31 91 LEU A C 1
ATOM 701 O O . LEU A 1 91 ? 4.300 -0.896 -18.294 1.00 86.31 91 LEU A O 1
ATOM 705 N N . ASP A 1 92 ? 4.201 -2.359 -20.000 1.00 84.88 92 ASP A N 1
ATOM 706 C CA . ASP A 1 92 ? 5.651 -2.415 -20.224 1.00 84.88 92 ASP A CA 1
ATOM 707 C C . ASP A 1 92 ? 6.200 -1.071 -20.736 1.00 84.88 92 ASP A C 1
ATOM 709 O O . ASP A 1 92 ? 7.323 -0.683 -20.411 1.00 84.88 92 ASP A O 1
ATOM 713 N N . GLU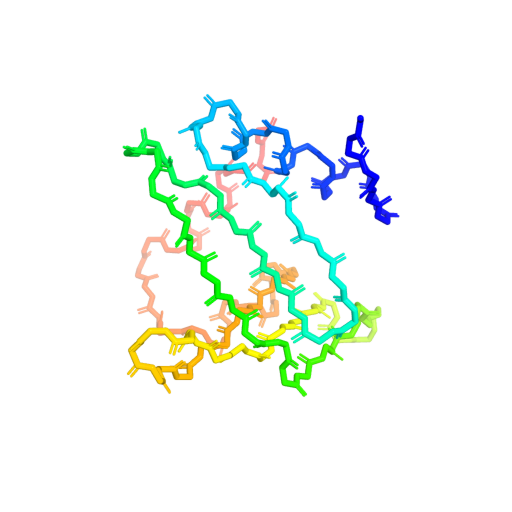 A 1 93 ? 5.401 -0.338 -21.517 1.00 87.62 93 GLU A N 1
ATOM 714 C CA . GLU A 1 93 ? 5.770 0.984 -22.029 1.00 87.62 93 GLU A CA 1
ATOM 715 C C . GLU A 1 93 ? 5.799 2.018 -20.900 1.00 87.62 93 GLU A C 1
ATOM 717 O O . GLU A 1 93 ? 6.812 2.691 -20.703 1.00 87.62 93 GLU A O 1
ATOM 722 N N . GLU A 1 94 ? 4.722 2.099 -20.118 1.00 87.25 94 GLU A N 1
ATOM 723 C CA . GLU A 1 94 ? 4.579 3.115 -19.076 1.00 87.25 94 GLU A CA 1
ATOM 724 C C . GLU A 1 94 ? 5.541 2.884 -17.905 1.00 87.25 94 GLU A C 1
ATOM 726 O O . GLU A 1 94 ? 6.174 3.824 -17.422 1.00 87.25 94 GLU A O 1
ATOM 731 N N . THR A 1 95 ? 5.730 1.625 -17.489 1.00 85.56 95 THR A N 1
ATOM 732 C CA . THR A 1 95 ? 6.750 1.283 -16.479 1.00 85.56 95 THR A CA 1
ATOM 733 C C . THR A 1 95 ? 8.153 1.640 -16.965 1.00 85.56 95 THR A C 1
ATOM 735 O O . THR A 1 95 ? 8.949 2.198 -16.210 1.00 85.56 95 THR A O 1
ATOM 738 N N . GLY A 1 96 ? 8.445 1.403 -18.247 1.00 85.38 96 GLY A N 1
ATOM 739 C CA . GLY A 1 96 ? 9.702 1.805 -18.864 1.00 85.38 96 GLY A CA 1
ATOM 740 C C . GLY A 1 96 ? 9.900 3.321 -18.934 1.00 85.38 96 GLY A C 1
ATOM 741 O O . GLY A 1 96 ? 11.036 3.777 -18.826 1.00 85.38 96 GLY A O 1
ATOM 742 N N . ASN A 1 97 ? 8.836 4.107 -19.116 1.00 88.94 97 ASN A N 1
ATOM 743 C CA . ASN A 1 97 ? 8.910 5.570 -19.131 1.00 88.94 97 ASN A CA 1
ATOM 744 C C . ASN A 1 97 ? 9.200 6.124 -17.734 1.00 88.94 97 ASN A C 1
ATOM 746 O O . ASN A 1 97 ? 10.166 6.865 -17.573 1.00 88.94 97 ASN A O 1
ATOM 750 N N . LEU A 1 98 ? 8.451 5.672 -16.726 1.00 84.75 98 LEU A N 1
ATOM 751 C CA . LEU A 1 98 ? 8.643 6.077 -15.331 1.00 84.75 98 LEU A CA 1
ATOM 752 C C . LEU A 1 98 ? 10.026 5.702 -14.787 1.00 84.75 98 LEU A C 1
ATOM 754 O O . LEU A 1 98 ? 10.590 6.443 -13.995 1.00 84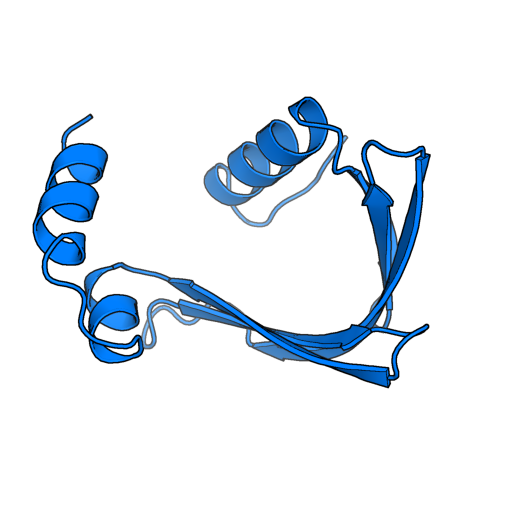.75 98 LEU A O 1
ATOM 758 N N . ALA A 1 99 ? 10.597 4.573 -15.216 1.00 80.56 99 ALA A N 1
ATOM 759 C CA . ALA A 1 99 ? 11.934 4.158 -14.790 1.00 80.56 99 ALA A CA 1
ATOM 760 C C . ALA A 1 99 ? 13.077 5.012 -15.382 1.00 80.56 99 ALA A C 1
ATOM 762 O O . ALA A 1 99 ? 14.222 4.874 -14.947 1.00 80.56 99 ALA A O 1
ATOM 763 N N . ARG A 1 100 ? 12.802 5.829 -16.410 1.00 79.75 100 ARG A N 1
ATOM 764 C CA . ARG A 1 100 ? 13.790 6.707 -17.066 1.00 79.75 100 ARG A CA 1
ATOM 765 C C . ARG A 1 100 ? 13.768 8.144 -16.544 1.00 79.75 100 ARG A C 1
ATOM 767 O O . ARG A 1 100 ? 14.724 8.868 -16.827 1.00 79.75 100 ARG A O 1
ATOM 774 N N . GLU A 1 101 ? 12.698 8.547 -15.864 1.00 61.97 101 GLU A N 1
ATOM 775 C CA . GLU A 1 101 ? 12.555 9.856 -15.206 1.00 61.97 101 GLU A CA 1
ATOM 776 C C . GLU A 1 101 ? 13.241 9.880 -13.833 1.00 61.97 101 GLU A C 1
ATOM 778 O O . GLU A 1 101 ? 13.830 10.937 -13.505 1.00 61.97 101 GLU A O 1
#